Protein AF-A0A453G6I6-F1 (afdb_monomer_lite)

Radius of gyration: 12.97 Å; chains: 1; bounding box: 30×17×33 Å

InterPro domains:
  IPR036691 Endonuclease/exonuclease/phosphatase superfamily [SSF56219] (3-58)

Foldseek 3Di:
DVLVVVVVVLVPDDDDDDDDDPPVDDLDPVPDPDPPDPVVSNVSVVVSCVVSVPDDDDDDDD

pLDDT: mean 76.34, std 11.67, range [46.66, 90.62]

Structure (mmCIF, N/CA/C/O backbone):
data_AF-A0A453G6I6-F1
#
_entry.id   AF-A0A453G6I6-F1
#
loop_
_atom_site.group_PDB
_atom_site.id
_atom_site.type_symbol
_atom_site.label_atom_id
_atom_site.label_alt_id
_atom_site.label_comp_id
_atom_site.label_asym_id
_atom_site.label_entity_id
_atom_site.label_seq_id
_atom_site.pdbx_PDB_ins_code
_atom_site.Cartn_x
_atom_site.Cartn_y
_atom_site.Cartn_z
_atom_site.occupancy
_atom_site.B_iso_or_equiv
_atom_site.auth_seq_id
_atom_site.auth_comp_id
_atom_site.auth_asym_id
_atom_site.auth_atom_id
_atom_site.pdbx_PDB_model_num
ATOM 1 N N . THR A 1 1 ? 9.906 7.577 4.523 1.00 80.31 1 THR A N 1
ATOM 2 C CA . THR A 1 1 ? 9.944 7.317 3.064 1.00 80.31 1 THR A CA 1
ATOM 3 C C . THR A 1 1 ? 8.517 7.126 2.611 1.00 80.31 1 THR A C 1
ATOM 5 O O . THR A 1 1 ? 7.715 6.694 3.429 1.00 80.31 1 THR A O 1
ATOM 8 N N . PHE A 1 2 ? 8.208 7.359 1.336 1.00 80.44 2 PHE A N 1
ATOM 9 C CA . PHE A 1 2 ? 6.846 7.184 0.820 1.00 80.44 2 PHE A CA 1
ATOM 10 C C . PHE A 1 2 ? 6.232 5.804 1.162 1.00 80.44 2 PHE A C 1
ATOM 12 O O . PHE A 1 2 ? 5.071 5.693 1.528 1.00 80.44 2 PHE A O 1
ATOM 19 N N . LEU A 1 3 ? 7.041 4.737 1.162 1.00 83.44 3 LEU A N 1
ATOM 20 C CA . LEU A 1 3 ? 6.606 3.395 1.578 1.00 83.44 3 LEU A CA 1
ATOM 21 C C . LEU A 1 3 ? 6.207 3.283 3.058 1.00 83.44 3 LEU A C 1
ATOM 23 O O . LEU A 1 3 ? 5.328 2.493 3.392 1.00 83.44 3 LEU A O 1
ATOM 27 N N . GLN A 1 4 ? 6.868 4.033 3.941 1.00 85.50 4 GLN A N 1
ATOM 28 C CA . GLN A 1 4 ? 6.517 4.070 5.360 1.00 85.50 4 GLN A CA 1
ATOM 29 C C . GLN A 1 4 ? 5.222 4.856 5.577 1.00 85.50 4 GLN A C 1
ATOM 31 O O . GLN A 1 4 ? 4.365 4.393 6.316 1.00 85.50 4 GLN A O 1
ATOM 36 N N . GLU A 1 5 ? 5.029 5.960 4.851 1.00 87.12 5 GLU A N 1
ATOM 37 C CA . GLU A 1 5 ? 3.786 6.744 4.902 1.00 87.12 5 GLU A CA 1
ATOM 38 C C . GLU A 1 5 ? 2.566 5.880 4.548 1.00 87.12 5 GLU A C 1
ATOM 40 O O . GLU A 1 5 ? 1.547 5.944 5.227 1.00 87.12 5 GLU A O 1
ATOM 45 N N . ILE A 1 6 ? 2.686 4.989 3.555 1.00 86.81 6 ILE A N 1
ATOM 46 C CA . ILE A 1 6 ? 1.624 4.025 3.219 1.00 86.81 6 ILE A CA 1
ATOM 47 C C . ILE A 1 6 ? 1.309 3.096 4.409 1.00 86.81 6 ILE A C 1
ATOM 49 O O . ILE A 1 6 ? 0.142 2.812 4.683 1.00 86.81 6 ILE A O 1
ATOM 53 N N . ARG A 1 7 ? 2.333 2.606 5.120 1.00 89.00 7 ARG A N 1
ATOM 54 C CA . ARG A 1 7 ? 2.147 1.727 6.289 1.00 89.00 7 ARG A CA 1
ATOM 55 C C . ARG A 1 7 ? 1.480 2.460 7.445 1.00 89.00 7 ARG A C 1
ATOM 57 O O . ARG A 1 7 ? 0.599 1.890 8.083 1.00 89.00 7 ARG A O 1
ATOM 64 N N . ASP A 1 8 ? 1.866 3.708 7.672 1.00 90.31 8 ASP A N 1
ATOM 65 C CA . ASP A 1 8 ? 1.313 4.537 8.739 1.00 90.31 8 ASP A CA 1
ATOM 66 C C . ASP A 1 8 ? -0.161 4.878 8.454 1.00 90.31 8 ASP A C 1
ATOM 68 O O . ASP A 1 8 ? -0.996 4.780 9.350 1.00 90.31 8 ASP A O 1
ATOM 72 N N . VAL A 1 9 ? -0.513 5.163 7.190 1.00 87.62 9 VAL A N 1
ATOM 73 C CA . VAL A 1 9 ? -1.911 5.348 6.752 1.00 87.62 9 VAL A CA 1
ATOM 74 C C . VAL A 1 9 ? -2.730 4.075 6.947 1.00 87.62 9 VAL A C 1
ATOM 76 O O . VAL A 1 9 ? -3.842 4.134 7.461 1.00 87.62 9 VAL A O 1
ATOM 79 N N . ARG A 1 10 ? -2.194 2.900 6.594 1.00 87.69 10 ARG A N 1
ATOM 80 C CA . ARG A 1 10 ? -2.889 1.637 6.882 1.00 87.69 10 ARG A CA 1
ATOM 81 C C . ARG A 1 10 ? -3.106 1.452 8.380 1.00 87.69 10 ARG A C 1
ATOM 83 O O . ARG A 1 10 ? -4.145 0.946 8.782 1.00 87.69 10 ARG A O 1
ATOM 90 N N . ALA A 1 11 ? -2.105 1.772 9.200 1.00 90.19 11 ALA A N 1
ATOM 91 C CA . ALA A 1 11 ? -2.169 1.577 10.645 1.00 90.19 11 ALA A CA 1
ATOM 92 C C . ALA A 1 11 ? -3.182 2.506 11.331 1.00 90.19 11 ALA A C 1
ATOM 94 O O . ALA A 1 11 ? -3.670 2.159 12.400 1.00 90.19 11 ALA A O 1
ATOM 95 N N . SER A 1 12 ? -3.506 3.647 10.718 1.00 90.62 12 SER A N 1
ATOM 96 C CA . SER A 1 12 ? -4.504 4.596 11.216 1.00 90.62 12 SER A CA 1
ATOM 97 C C . SER A 1 12 ? -5.924 4.354 10.690 1.00 90.62 12 SER A C 1
ATOM 99 O O . SER A 1 12 ? -6.846 5.055 11.103 1.00 90.62 12 SER A O 1
ATOM 101 N N . CYS A 1 13 ? -6.119 3.383 9.792 1.00 89.25 13 CYS A N 1
ATOM 102 C CA . CYS A 1 13 ? -7.421 3.059 9.214 1.00 89.25 13 CYS A CA 1
ATOM 103 C C . CYS A 1 13 ? -8.023 1.810 9.872 1.00 89.25 13 CYS A C 1
ATOM 105 O O . CYS A 1 13 ? -7.557 0.691 9.643 1.00 89.25 13 CYS A O 1
ATOM 107 N N . ASP A 1 14 ? -9.116 1.982 10.614 1.00 87.31 14 ASP A N 1
ATOM 108 C CA . ASP A 1 14 ? -9.917 0.865 11.116 1.00 87.31 14 ASP A CA 1
ATOM 109 C C . ASP A 1 14 ? -10.873 0.366 10.019 1.00 87.31 14 ASP A C 1
ATOM 111 O O . ASP A 1 14 ? -11.965 0.898 9.822 1.00 87.31 14 ASP A O 1
ATOM 115 N N . GLY A 1 15 ? -10.450 -0.661 9.272 1.00 86.12 15 GLY A N 1
ATOM 116 C CA . GLY A 1 15 ? -11.274 -1.334 8.261 1.00 86.12 15 GLY A CA 1
ATOM 117 C C . GLY A 1 15 ? -10.702 -1.298 6.837 1.00 86.12 15 GLY A C 1
ATOM 118 O O . GLY A 1 15 ? -9.506 -1.067 6.642 1.00 86.12 15 GLY A O 1
ATOM 119 N N . PRO A 1 16 ? -11.530 -1.597 5.815 1.00 86.94 16 PRO A N 1
ATOM 120 C CA . PRO A 1 16 ? -11.108 -1.533 4.421 1.00 86.94 16 PRO A CA 1
ATOM 121 C C . PRO A 1 16 ? -10.664 -0.117 4.050 1.00 86.94 16 PRO A C 1
ATOM 123 O O . PRO A 1 16 ? -11.360 0.854 4.332 1.00 86.94 16 PRO A O 1
ATOM 126 N N . TRP A 1 17 ? -9.526 -0.004 3.372 1.00 87.94 17 TRP A N 1
ATOM 127 C CA . TRP A 1 17 ? -8.964 1.271 2.941 1.00 87.94 17 TRP A CA 1
ATOM 128 C C . TRP A 1 17 ? -8.487 1.168 1.493 1.00 87.94 17 TRP A C 1
ATOM 130 O O . TRP A 1 17 ? -8.257 0.077 0.966 1.00 87.94 17 TRP A O 1
ATOM 140 N N . MET A 1 18 ? -8.359 2.317 0.838 1.00 86.69 18 MET A N 1
ATOM 141 C CA . MET A 1 18 ? -7.903 2.413 -0.541 1.00 86.69 18 MET A CA 1
ATOM 142 C C . MET A 1 18 ? -6.929 3.575 -0.666 1.00 86.69 18 MET A C 1
ATOM 144 O O . MET A 1 18 ? -7.151 4.651 -0.115 1.00 86.69 18 MET A O 1
ATOM 148 N N . LEU A 1 19 ? -5.858 3.352 -1.421 1.00 82.88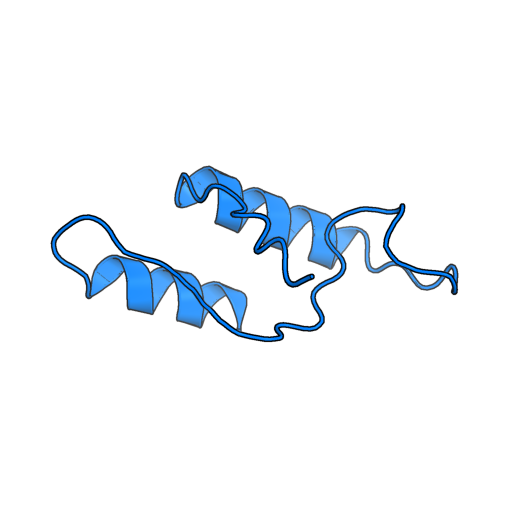 19 LEU A N 1
ATOM 149 C CA . LEU A 1 19 ? -4.887 4.376 -1.762 1.00 82.88 19 LEU A CA 1
ATOM 150 C C . LEU A 1 19 ? -5.123 4.813 -3.217 1.00 82.88 19 LEU A C 1
ATOM 152 O O . LEU A 1 19 ? -4.974 4.007 -4.135 1.00 82.88 19 LEU A O 1
ATOM 156 N N . CYS A 1 20 ? -5.486 6.080 -3.430 1.00 82.75 20 CYS A N 1
ATOM 157 C CA . CYS A 1 20 ? -5.729 6.657 -4.756 1.00 82.75 20 CYS A CA 1
ATOM 158 C C . CYS A 1 20 ? -4.777 7.823 -5.023 1.00 82.75 20 CYS A C 1
ATOM 160 O O . CYS A 1 20 ? -4.640 8.712 -4.187 1.00 82.75 20 CYS A O 1
ATOM 162 N N . GLY A 1 21 ? -4.148 7.838 -6.196 1.00 75.81 21 GLY A N 1
ATOM 163 C CA . GLY A 1 21 ? -3.243 8.907 -6.609 1.00 75.81 21 GLY A CA 1
ATOM 164 C C . GLY A 1 21 ? -2.314 8.476 -7.741 1.00 75.81 21 GLY A C 1
ATOM 165 O O . GLY A 1 21 ? -2.234 7.293 -8.073 1.00 75.81 21 GLY A O 1
ATOM 166 N N . ASP A 1 22 ? -1.604 9.442 -8.323 1.00 72.88 22 ASP A N 1
ATOM 167 C CA . ASP A 1 22 ? -0.494 9.173 -9.239 1.00 72.88 22 ASP A CA 1
ATOM 168 C C . ASP A 1 22 ? 0.808 9.078 -8.437 1.00 72.88 22 ASP A C 1
ATOM 170 O O . ASP A 1 22 ? 1.438 10.081 -8.101 1.00 72.88 22 ASP A O 1
ATOM 174 N N . PHE A 1 23 ? 1.198 7.853 -8.089 1.00 69.81 23 PHE A N 1
ATOM 175 C CA . PHE A 1 23 ? 2.391 7.616 -7.276 1.00 69.81 23 PHE A CA 1
ATOM 176 C C . PHE A 1 23 ? 3.685 7.609 -8.091 1.00 69.81 23 PHE A C 1
ATOM 178 O O . PHE A 1 23 ? 4.762 7.556 -7.499 1.00 69.81 23 PHE A O 1
ATOM 185 N N . LYS A 1 24 ? 3.612 7.628 -9.434 1.00 66.44 24 LYS A N 1
ATOM 186 C CA . LYS A 1 24 ? 4.770 7.469 -10.338 1.00 66.44 24 LYS A CA 1
ATOM 187 C C . LYS A 1 24 ? 5.733 6.345 -9.917 1.00 66.44 24 LYS A C 1
ATOM 189 O O . LYS A 1 24 ? 6.938 6.404 -10.170 1.00 66.44 24 LYS A O 1
ATOM 194 N N . LEU A 1 25 ? 5.207 5.307 -9.265 1.00 65.94 25 LEU A N 1
ATOM 195 C CA . LEU A 1 25 ? 5.961 4.133 -8.853 1.00 65.94 25 LEU A CA 1
ATOM 196 C C . LEU A 1 25 ? 5.799 3.063 -9.924 1.00 65.94 25 LEU A C 1
ATOM 198 O O . LEU A 1 25 ? 4.787 2.369 -9.984 1.00 65.94 25 LEU A O 1
ATOM 202 N N . ILE A 1 26 ? 6.820 2.917 -10.764 1.00 62.66 26 ILE A N 1
ATOM 203 C CA . ILE A 1 26 ? 6.926 1.765 -11.656 1.00 62.66 26 ILE A CA 1
ATOM 204 C C . ILE A 1 26 ? 7.158 0.525 -10.789 1.00 62.66 26 ILE A C 1
ATOM 206 O O . ILE A 1 26 ? 8.199 0.410 -10.140 1.00 62.66 26 ILE A O 1
ATOM 210 N N . TYR A 1 27 ? 6.194 -0.397 -10.778 1.00 62.34 27 TYR A N 1
ATOM 211 C CA . TYR A 1 27 ? 6.294 -1.664 -10.043 1.00 62.34 27 TYR A CA 1
ATOM 212 C C . TYR A 1 27 ? 6.355 -2.897 -10.952 1.00 62.34 27 TYR A C 1
ATOM 214 O O . TYR A 1 27 ? 6.686 -3.990 -10.477 1.00 62.34 27 TYR A O 1
ATOM 222 N N . ARG A 1 28 ? 6.070 -2.724 -12.248 1.00 57.59 28 ARG A N 1
ATOM 223 C CA . ARG A 1 28 ? 6.287 -3.720 -13.299 1.00 57.59 28 ARG A CA 1
ATOM 224 C C . ARG A 1 28 ? 7.350 -3.225 -14.263 1.00 57.59 28 ARG A C 1
ATOM 226 O O . ARG A 1 28 ? 7.419 -2.039 -14.557 1.00 57.59 28 ARG A O 1
ATOM 233 N N . ASP A 1 29 ? 8.171 -4.151 -14.734 1.00 54.47 29 ASP A N 1
ATOM 234 C CA . ASP A 1 29 ? 9.192 -3.887 -15.753 1.00 54.47 29 ASP A CA 1
ATOM 235 C C . ASP A 1 29 ? 8.556 -3.329 -17.044 1.00 54.47 29 ASP A C 1
ATOM 237 O O . ASP A 1 29 ? 9.098 -2.441 -17.690 1.00 54.47 29 ASP A O 1
ATOM 241 N N . GLU A 1 30 ? 7.331 -3.782 -17.327 1.00 57.62 30 GLU A N 1
ATOM 242 C CA . GLU A 1 30 ? 6.485 -3.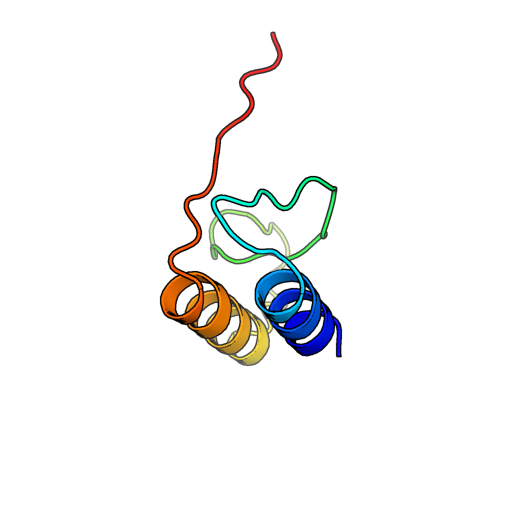410 -18.469 1.00 57.62 30 GLU A CA 1
ATOM 243 C C . GLU A 1 30 ? 6.069 -1.925 -18.495 1.00 57.62 30 GLU A C 1
ATOM 245 O O . GLU A 1 30 ? 5.779 -1.396 -19.564 1.00 57.62 30 GLU A O 1
ATOM 250 N N . ASP A 1 31 ? 6.064 -1.227 -17.351 1.00 57.97 31 ASP A N 1
ATOM 251 C CA . ASP A 1 31 ? 5.525 0.139 -17.237 1.00 57.97 31 ASP A CA 1
ATOM 252 C C . ASP A 1 31 ? 6.577 1.243 -17.515 1.00 57.97 31 ASP A C 1
ATOM 254 O O . ASP A 1 31 ? 6.309 2.429 -17.296 1.00 57.97 31 ASP A O 1
ATOM 258 N N . LYS A 1 32 ? 7.801 0.905 -17.965 1.00 59.44 32 LYS A N 1
ATOM 259 C CA . LYS A 1 32 ? 8.888 1.890 -18.153 1.00 59.44 32 LYS A CA 1
ATOM 260 C C . LYS A 1 32 ? 9.675 1.694 -19.451 1.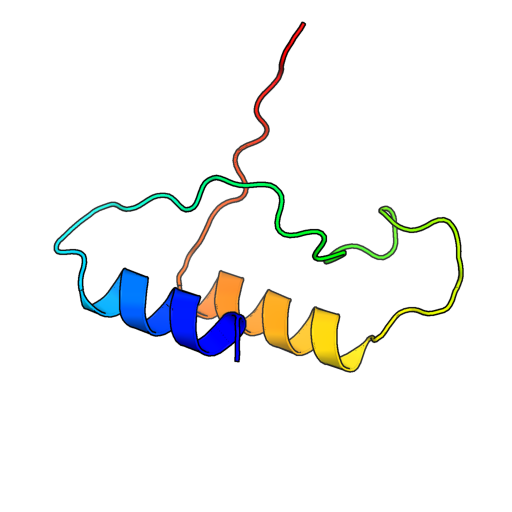00 59.44 32 LYS A C 1
ATOM 262 O O . LYS A 1 32 ? 10.287 0.661 -19.672 1.00 59.44 32 LYS A O 1
ATOM 267 N N . ASN A 1 33 ? 9.763 2.753 -20.258 1.00 60.25 33 ASN A N 1
ATOM 268 C CA . ASN A 1 33 ? 10.456 2.738 -21.557 1.00 60.25 33 ASN A CA 1
ATOM 269 C C . ASN A 1 33 ? 11.976 3.034 -21.473 1.00 60.25 33 ASN A C 1
ATOM 271 O O . ASN A 1 33 ? 12.702 2.878 -22.446 1.00 60.25 33 ASN A O 1
ATOM 275 N N . ASN A 1 34 ? 12.483 3.448 -20.302 1.00 58.59 34 ASN A N 1
ATOM 276 C CA . ASN A 1 34 ? 13.909 3.718 -20.076 1.00 58.59 34 ASN A CA 1
ATOM 277 C C . ASN A 1 34 ? 14.463 2.718 -19.053 1.00 58.59 34 ASN A C 1
ATOM 279 O O . ASN A 1 34 ? 14.031 2.725 -17.900 1.00 58.59 34 ASN A O 1
ATOM 283 N N . GLY A 1 35 ? 15.463 1.921 -19.448 1.00 56.41 35 GLY A N 1
ATOM 284 C CA . GLY A 1 35 ? 16.075 0.819 -18.679 1.00 56.41 35 GLY A CA 1
ATOM 285 C C . GLY A 1 35 ? 16.743 1.174 -17.338 1.00 56.41 3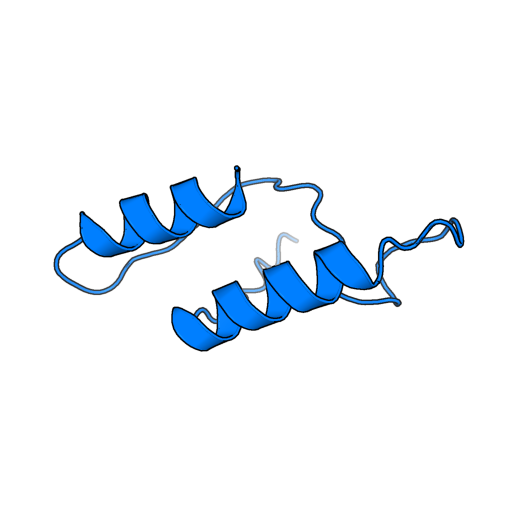5 GLY A C 1
ATOM 286 O O . GLY A 1 35 ? 17.434 0.343 -16.752 1.00 56.41 35 GLY A O 1
ATOM 287 N N . ASN A 1 36 ? 16.535 2.384 -16.814 1.00 59.16 36 ASN A N 1
ATOM 288 C CA . ASN A 1 36 ? 16.934 2.778 -15.466 1.00 59.16 36 ASN A CA 1
ATOM 289 C C . ASN A 1 36 ? 15.843 2.356 -14.458 1.00 59.16 36 ASN A C 1
ATOM 291 O O . ASN A 1 36 ? 15.026 3.155 -13.967 1.00 59.16 36 ASN A O 1
ATOM 295 N N . LEU A 1 37 ? 15.785 1.043 -14.225 1.00 62.06 37 LEU A N 1
ATOM 296 C CA . LEU A 1 37 ? 14.899 0.392 -13.265 1.00 62.06 37 LEU A CA 1
ATOM 297 C C . LEU A 1 37 ? 15.621 0.228 -11.929 1.00 62.06 37 LEU A C 1
ATOM 299 O O . LEU A 1 37 ? 16.562 -0.556 -11.795 1.00 62.06 37 LEU A O 1
ATOM 303 N N . SER A 1 38 ? 15.135 0.922 -10.899 1.00 69.75 38 SER A N 1
ATOM 304 C CA . SER A 1 38 ? 15.549 0.644 -9.525 1.00 69.75 38 SER A CA 1
ATOM 305 C C . SER A 1 38 ? 14.880 -0.650 -9.058 1.00 69.75 38 SER A C 1
ATOM 307 O O . SER A 1 38 ? 13.849 -0.631 -8.386 1.00 69.75 38 SER A O 1
ATOM 309 N N . ARG A 1 39 ? 15.472 -1.797 -9.420 1.00 72.62 39 ARG A N 1
ATOM 310 C CA . ARG A 1 39 ? 14.992 -3.138 -9.027 1.00 72.62 39 ARG A CA 1
ATOM 311 C C . ARG A 1 39 ? 14.814 -3.262 -7.514 1.00 72.62 39 ARG A C 1
ATOM 313 O O . ARG A 1 39 ? 13.877 -3.898 -7.042 1.00 72.62 39 ARG A O 1
ATOM 320 N N . ARG A 1 40 ? 15.682 -2.591 -6.749 1.00 76.06 40 ARG A N 1
ATOM 321 C CA . ARG A 1 40 ? 15.586 -2.504 -5.288 1.00 76.06 40 ARG A CA 1
ATOM 322 C C . ARG A 1 40 ? 14.297 -1.807 -4.847 1.00 76.06 40 ARG A C 1
ATOM 324 O O . ARG A 1 40 ? 13.604 -2.322 -3.979 1.00 76.06 40 ARG A O 1
ATOM 331 N N . MET A 1 41 ? 13.952 -0.674 -5.460 1.00 76.50 41 MET A N 1
ATOM 332 C CA . MET A 1 41 ? 12.723 0.058 -5.139 1.00 76.50 41 MET A CA 1
ATOM 333 C C . MET A 1 41 ? 11.466 -0.707 -5.568 1.00 76.50 41 MET A C 1
ATOM 335 O O . MET A 1 41 ? 10.499 -0.731 -4.812 1.00 76.50 41 MET A O 1
ATOM 339 N N . MET A 1 42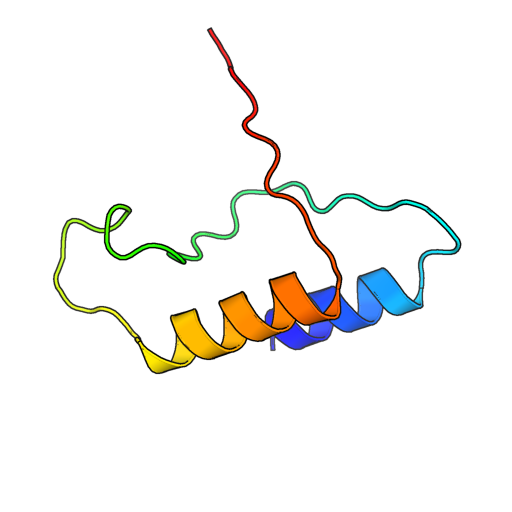 ? 11.506 -1.400 -6.710 1.00 77.44 42 MET A N 1
ATOM 340 C CA . MET A 1 42 ? 10.423 -2.294 -7.141 1.00 77.44 42 MET A CA 1
ATOM 341 C C . MET A 1 42 ? 10.200 -3.432 -6.143 1.00 77.44 42 MET A C 1
ATOM 343 O O . MET A 1 42 ? 9.062 -3.700 -5.767 1.00 77.44 42 MET A O 1
ATOM 347 N N . GLY A 1 43 ? 11.277 -4.075 -5.679 1.00 80.81 43 GLY A N 1
ATOM 348 C CA . GLY A 1 43 ? 11.207 -5.134 -4.673 1.00 80.81 43 GLY A CA 1
ATOM 349 C C . GLY A 1 43 ? 10.638 -4.635 -3.344 1.00 80.81 43 GLY A C 1
ATOM 350 O O . GLY A 1 43 ? 9.720 -5.244 -2.800 1.00 80.81 43 GLY A O 1
ATOM 351 N N . CYS A 1 44 ? 11.114 -3.485 -2.854 1.00 82.94 44 CYS A N 1
ATOM 352 C CA . CYS A 1 44 ? 10.582 -2.875 -1.635 1.00 82.94 44 CYS A CA 1
ATOM 353 C C . CYS A 1 44 ? 9.100 -2.502 -1.774 1.00 82.94 44 CYS A C 1
ATOM 355 O O . CYS A 1 44 ? 8.322 -2.763 -0.861 1.00 82.94 44 CYS A O 1
ATOM 357 N N . PHE A 1 45 ? 8.688 -1.928 -2.907 1.00 81.88 45 PHE A N 1
ATOM 358 C CA . PHE A 1 45 ? 7.288 -1.576 -3.128 1.00 81.88 45 PHE A CA 1
ATOM 359 C C . PHE A 1 45 ? 6.403 -2.820 -3.257 1.00 81.88 45 PHE A C 1
ATOM 361 O O . PHE A 1 45 ? 5.351 -2.886 -2.629 1.00 81.88 45 PHE A O 1
ATOM 368 N N . ARG A 1 46 ? 6.859 -3.855 -3.976 1.00 81.56 46 ARG A N 1
ATOM 369 C CA . ARG A 1 46 ? 6.170 -5.151 -4.058 1.00 81.56 46 ARG A CA 1
ATOM 370 C C . ARG A 1 46 ? 5.950 -5.760 -2.676 1.00 81.56 46 ARG A C 1
ATOM 372 O O . ARG A 1 46 ? 4.862 -6.257 -2.405 1.00 81.56 46 ARG A O 1
ATOM 379 N N . HIS A 1 47 ? 6.970 -5.715 -1.822 1.00 87.19 47 HIS A N 1
ATOM 380 C CA . HIS A 1 47 ? 6.875 -6.215 -0.457 1.00 87.19 47 HIS A CA 1
ATOM 381 C C . HIS A 1 47 ? 5.814 -5.449 0.340 1.00 87.19 47 HIS A C 1
ATOM 383 O O . HIS A 1 47 ? 4.941 -6.077 0.919 1.00 87.19 47 HIS A O 1
ATOM 389 N N . VAL A 1 48 ? 5.794 -4.115 0.260 1.00 85.75 48 VAL A N 1
ATOM 390 C CA . VAL A 1 48 ? 4.773 -3.283 0.924 1.00 85.75 48 VAL A CA 1
ATOM 391 C C . VAL A 1 48 ? 3.359 -3.591 0.429 1.00 85.75 48 VAL A C 1
ATOM 393 O O . VAL A 1 48 ? 2.452 -3.726 1.241 1.00 85.75 48 VAL A O 1
ATOM 396 N N . ILE A 1 49 ? 3.152 -3.745 -0.882 1.00 84.62 49 ILE A N 1
ATOM 397 C CA . ILE A 1 49 ? 1.841 -4.124 -1.434 1.00 84.62 49 ILE A CA 1
ATOM 398 C C . ILE A 1 49 ? 1.380 -5.481 -0.882 1.00 84.62 49 ILE A C 1
ATOM 400 O O . ILE A 1 49 ? 0.221 -5.615 -0.487 1.00 84.62 49 ILE A O 1
ATOM 404 N N . ASN A 1 50 ? 2.285 -6.463 -0.815 1.00 86.56 50 ASN A N 1
ATOM 405 C CA . ASN A 1 50 ? 1.990 -7.792 -0.280 1.00 86.56 50 ASN A CA 1
ATOM 406 C C . ASN A 1 50 ? 1.710 -7.760 1.232 1.00 86.56 50 ASN A C 1
ATOM 408 O O . ASN A 1 50 ? 0.711 -8.329 1.663 1.00 86.56 50 ASN A O 1
ATOM 412 N N . ASP A 1 51 ? 2.543 -7.068 2.017 1.00 88.81 51 ASP A N 1
ATOM 413 C CA . ASP A 1 51 ? 2.391 -6.921 3.473 1.00 88.81 51 ASP A CA 1
ATOM 414 C C . ASP A 1 51 ? 1.035 -6.305 3.839 1.00 88.81 51 ASP A C 1
ATOM 416 O O . ASP A 1 51 ? 0.419 -6.657 4.843 1.00 88.81 51 ASP A O 1
ATOM 420 N N . LEU A 1 52 ? 0.570 -5.364 3.014 1.00 86.88 52 LEU A N 1
ATOM 421 C CA . LEU A 1 52 ? -0.672 -4.630 3.228 1.00 86.88 52 LEU A CA 1
ATOM 422 C C . LEU A 1 52 ? -1.885 -5.274 2.540 1.00 86.88 52 LEU A C 1
ATOM 424 O O . LEU A 1 52 ? -2.979 -4.715 2.611 1.00 86.88 52 LEU A O 1
ATOM 428 N N . ALA A 1 53 ? -1.702 -6.423 1.877 1.00 85.50 53 ALA A N 1
ATOM 429 C CA . ALA A 1 53 ? -2.721 -7.124 1.093 1.00 85.50 53 ALA A CA 1
ATOM 430 C C . ALA A 1 53 ? -3.456 -6.217 0.081 1.00 85.50 53 ALA A C 1
ATOM 432 O O . ALA A 1 53 ? -4.645 -6.396 -0.201 1.00 85.50 53 ALA A O 1
ATOM 433 N N . LEU A 1 54 ? -2.744 -5.234 -0.475 1.00 84.44 54 LEU A N 1
ATOM 4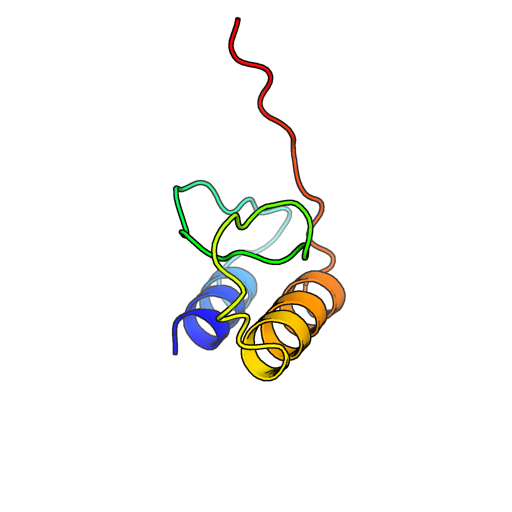34 C CA . LEU A 1 54 ? -3.308 -4.267 -1.408 1.00 84.44 54 LEU A CA 1
ATOM 435 C C . LEU A 1 54 ? -3.527 -4.911 -2.778 1.00 84.44 54 LEU A C 1
ATOM 437 O O . LEU A 1 54 ? -2.630 -5.528 -3.355 1.00 84.44 54 LEU A O 1
ATOM 441 N N . LYS A 1 55 ? -4.725 -4.722 -3.335 1.00 82.69 55 LYS A N 1
ATOM 442 C CA . LYS A 1 55 ? -5.036 -5.094 -4.717 1.00 82.69 55 LYS A CA 1
ATOM 443 C C . LYS A 1 55 ? -5.019 -3.854 -5.591 1.00 82.69 55 LYS A C 1
ATOM 445 O O . LYS A 1 55 ? -5.636 -2.846 -5.259 1.00 82.69 55 LYS A O 1
ATOM 450 N N . GLN A 1 56 ? -4.335 -3.949 -6.727 1.00 78.94 56 GLN A N 1
ATOM 451 C CA . GLN A 1 56 ? -4.406 -2.904 -7.737 1.00 78.94 56 GLN A CA 1
ATOM 452 C C . GLN A 1 56 ? -5.809 -2.903 -8.345 1.00 78.94 56 GLN A C 1
ATOM 454 O O . GLN A 1 56 ? -6.263 -3.916 -8.877 1.00 78.94 56 GLN A O 1
ATOM 459 N N . VAL A 1 57 ? -6.483 -1.760 -8.263 1.00 78.88 57 VAL A N 1
ATOM 460 C CA . VAL A 1 57 ? -7.756 -1.528 -8.940 1.00 78.88 57 VAL A CA 1
ATOM 461 C C . VAL A 1 57 ? -7.451 -0.789 -10.233 1.00 78.88 57 VAL A C 1
ATOM 463 O O . VAL A 1 57 ? -6.949 0.334 -10.210 1.00 78.88 57 VAL A O 1
ATOM 466 N N . TYR A 1 58 ? -7.728 -1.432 -11.364 1.00 71.56 58 TYR A N 1
ATOM 467 C CA . TYR A 1 58 ? -7.681 -0.764 -12.657 1.00 71.56 58 TYR A CA 1
ATOM 468 C C . TYR A 1 58 ? -8.926 0.107 -12.787 1.00 71.56 58 TYR A C 1
ATOM 470 O O . TYR A 1 58 ? -10.043 -0.395 -12.915 1.00 71.56 58 TYR A O 1
ATOM 478 N N . LEU A 1 59 ? -8.735 1.422 -12.728 1.00 69.25 59 LEU A N 1
ATOM 479 C CA . LEU A 1 59 ? -9.782 2.371 -13.068 1.00 69.25 59 LEU A CA 1
ATOM 480 C C . LEU A 1 59 ? -9.833 2.464 -14.595 1.00 69.25 59 LEU A C 1
ATOM 482 O O . LEU A 1 59 ? -9.052 3.191 -15.202 1.00 69.25 59 LEU A O 1
ATOM 486 N N . ASN A 1 60 ? -10.726 1.691 -15.216 1.00 63.75 60 ASN A N 1
ATOM 487 C CA . ASN A 1 60 ? -11.048 1.861 -16.632 1.00 63.75 60 ASN A CA 1
ATOM 488 C C . ASN A 1 60 ? -11.816 3.178 -16.801 1.00 63.75 60 ASN A C 1
ATOM 490 O O . ASN A 1 60 ? -13.025 3.247 -16.577 1.00 63.75 60 ASN A O 1
ATOM 494 N N . GLY A 1 61 ? -11.092 4.233 -17.163 1.00 63.78 61 GLY A N 1
ATOM 495 C CA . GLY A 1 61 ? -11.657 5.461 -17.703 1.00 63.78 61 GLY A CA 1
ATOM 496 C C . GLY A 1 61 ? -11.649 5.370 -19.224 1.00 63.78 61 GLY A C 1
ATOM 497 O O . GLY A 1 61 ? -10.571 5.245 -19.784 1.00 63.78 61 GLY A O 1
ATOM 498 N N . ARG A 1 62 ? -12.856 5.364 -19.807 1.00 46.66 62 ARG A N 1
ATOM 499 C CA . ARG A 1 62 ? -13.230 5.506 -21.232 1.00 46.66 62 ARG A CA 1
ATOM 500 C C . ARG A 1 62 ? -12.107 5.596 -22.265 1.00 46.66 62 ARG A C 1
ATOM 502 O O . ARG A 1 62 ? -11.349 6.586 -22.216 1.00 46.66 62 ARG A O 1
#

Sequence (62 aa):
TFLQEIRDVRASCDGPWMLCGDFKLIYRDEDKNNGNLSRRMMGCFRHVINDLALKQVYLNGR

Organism: Aegilops tauschii subsp. strangulata (NCBI:txid200361)

Secondary structure (DSSP, 8-state):
-HHHHHHHHHHT-SS-----S------SGGG-SSS---HHHHHHHHHHHHHTTPPP------